Protein AF-A0A6V7ISW5-F1 (afdb_monomer_lite)

Structure (mmCIF, N/CA/C/O backbone):
data_AF-A0A6V7ISW5-F1
#
_entry.id   AF-A0A6V7ISW5-F1
#
loop_
_atom_site.group_PDB
_atom_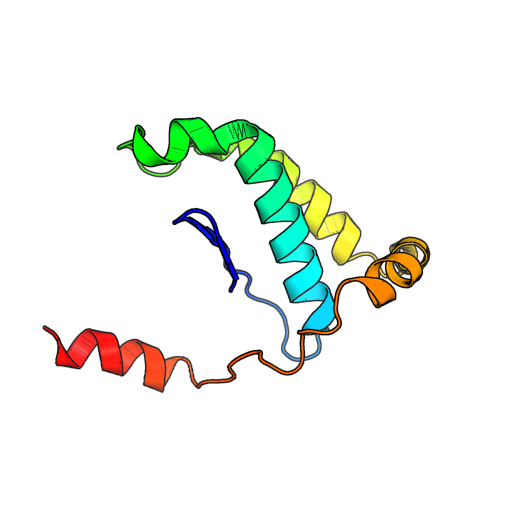site.id
_atom_site.type_symbol
_atom_site.label_atom_id
_atom_site.label_alt_id
_atom_site.label_comp_id
_atom_site.label_asym_id
_atom_site.label_entity_id
_atom_site.label_seq_id
_atom_site.pdbx_PDB_ins_code
_atom_site.Cartn_x
_atom_site.Cartn_y
_atom_site.Cartn_z
_atom_site.occupancy
_atom_site.B_iso_or_equiv
_atom_site.auth_seq_id
_atom_site.auth_comp_id
_atom_site.auth_asym_id
_atom_site.auth_atom_id
_atom_site.pdbx_PDB_model_num
ATOM 1 N N . TYR A 1 1 ? -5.696 -6.841 2.145 1.00 88.44 1 TYR A N 1
ATOM 2 C CA . TYR A 1 1 ? -4.739 -6.725 1.033 1.00 88.44 1 TYR A CA 1
ATOM 3 C C . TYR A 1 1 ? -5.399 -5.932 -0.083 1.00 88.44 1 TYR A C 1
ATOM 5 O O . TYR A 1 1 ? -6.621 -5.793 -0.068 1.00 88.44 1 TYR A O 1
ATOM 13 N N . LEU A 1 2 ? -4.601 -5.416 -1.009 1.00 89.12 2 LEU A N 1
ATOM 14 C CA . LEU A 1 2 ? -5.010 -4.700 -2.216 1.00 89.12 2 LEU A CA 1
ATOM 15 C C . LEU A 1 2 ? -4.261 -5.334 -3.394 1.00 89.12 2 LEU A C 1
ATOM 17 O O . LEU A 1 2 ? -3.090 -5.666 -3.240 1.00 89.12 2 LEU A O 1
ATOM 21 N N . ILE A 1 3 ? -4.923 -5.548 -4.529 1.00 91.06 3 ILE A N 1
ATOM 22 C CA . ILE A 1 3 ? -4.268 -6.001 -5.764 1.00 91.06 3 ILE A CA 1
ATOM 23 C C . ILE A 1 3 ? -4.472 -4.912 -6.805 1.00 91.06 3 ILE A C 1
ATOM 25 O O . ILE A 1 3 ? -5.613 -4.567 -7.101 1.00 91.06 3 ILE A O 1
ATOM 29 N N . GLU A 1 4 ? -3.378 -4.393 -7.349 1.00 91.88 4 GLU A N 1
ATOM 30 C CA . GLU A 1 4 ? -3.397 -3.349 -8.371 1.00 91.88 4 GLU A CA 1
ATOM 31 C C . GLU A 1 4 ? -2.186 -3.515 -9.293 1.00 91.88 4 GLU A C 1
ATOM 33 O O . GLU A 1 4 ? -1.093 -3.828 -8.826 1.00 91.88 4 GLU A O 1
ATOM 38 N N . HIS A 1 5 ? -2.382 -3.354 -10.606 1.00 92.38 5 HIS A N 1
ATOM 39 C CA . HIS A 1 5 ? -1.329 -3.536 -11.618 1.00 92.38 5 HIS A CA 1
ATOM 40 C C . HIS A 1 5 ? -0.531 -4.850 -11.468 1.00 92.38 5 HIS A C 1
ATOM 42 O O . HIS A 1 5 ? 0.694 -4.845 -11.564 1.00 92.38 5 HIS A O 1
ATOM 48 N N . ASP A 1 6 ? -1.229 -5.962 -11.202 1.00 90.88 6 ASP A N 1
ATOM 49 C CA . ASP A 1 6 ? -0.655 -7.300 -10.969 1.00 90.88 6 ASP A CA 1
ATOM 50 C C . ASP A 1 6 ? 0.298 -7.405 -9.759 1.00 90.88 6 ASP A C 1
ATOM 52 O O . ASP A 1 6 ? 1.035 -8.379 -9.610 1.00 90.88 6 ASP A O 1
ATOM 56 N N . VAL A 1 7 ? 0.247 -6.435 -8.839 1.00 94.94 7 VAL A N 1
ATOM 57 C CA . VAL A 1 7 ? 0.997 -6.436 -7.576 1.00 94.94 7 VAL A CA 1
ATOM 58 C C . VAL A 1 7 ? 0.035 -6.586 -6.401 1.00 94.94 7 VAL A C 1
ATOM 60 O O . VAL A 1 7 ? -0.972 -5.887 -6.307 1.00 94.94 7 VAL A O 1
ATOM 63 N N . CYS A 1 8 ? 0.350 -7.503 -5.481 1.00 94.81 8 CYS A N 1
ATOM 64 C CA . CYS A 1 8 ? -0.392 -7.685 -4.235 1.00 94.81 8 CYS A CA 1
ATOM 65 C C . CYS A 1 8 ? 0.287 -6.934 -3.084 1.00 94.81 8 CYS A C 1
ATOM 67 O O . CYS A 1 8 ? 1.433 -7.214 -2.730 1.00 94.81 8 CYS A O 1
ATOM 69 N N . TYR A 1 9 ? -0.455 -6.026 -2.461 1.00 95.19 9 TYR A N 1
ATOM 70 C CA . TYR A 1 9 ? -0.057 -5.256 -1.290 1.00 95.19 9 TYR A CA 1
ATOM 71 C C . TYR A 1 9 ? -0.755 -5.817 -0.048 1.00 95.19 9 TYR A C 1
ATOM 73 O O . TYR A 1 9 ? -1.988 -5.820 0.059 1.00 95.19 9 TYR A O 1
ATOM 81 N N . LEU A 1 10 ? 0.028 -6.302 0.915 1.00 94.44 10 LEU A N 1
ATOM 82 C CA . LEU A 1 10 ? -0.466 -6.955 2.126 1.00 94.44 10 LEU A CA 1
ATOM 83 C C . LEU A 1 10 ? -0.008 -6.198 3.376 1.00 94.44 10 LEU A C 1
ATOM 85 O O . LEU A 1 10 ? 1.136 -5.769 3.474 1.00 94.44 10 LEU A O 1
ATOM 89 N N . ILE A 1 11 ? -0.907 -6.08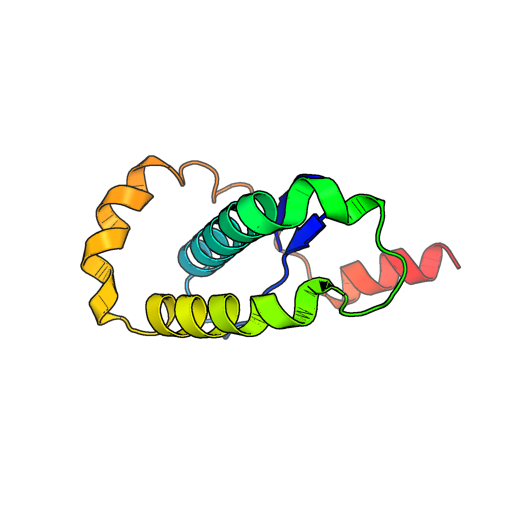1 4.353 1.00 92.88 11 ILE A N 1
ATOM 90 C CA . ILE A 1 11 ? -0.614 -5.575 5.695 1.00 92.88 11 ILE A CA 1
ATOM 91 C C . ILE A 1 11 ? -1.247 -6.498 6.733 1.00 92.88 11 ILE A C 1
ATOM 93 O O . ILE A 1 11 ? -2.355 -7.002 6.530 1.00 92.88 11 ILE A O 1
ATOM 97 N N . LEU A 1 12 ? -0.540 -6.682 7.846 1.00 91.88 12 LEU A N 1
ATOM 98 C CA . LEU A 1 12 ? -1.040 -7.301 9.064 1.00 91.88 12 LEU A CA 1
ATOM 99 C C . LEU A 1 12 ? -1.014 -6.257 10.183 1.00 91.88 12 LEU A C 1
ATOM 101 O O . LEU A 1 12 ? -0.010 -5.581 10.389 1.00 91.88 12 LEU A O 1
ATOM 105 N N . CYS A 1 13 ? -2.127 -6.117 10.890 1.00 89.44 13 CYS A N 1
ATOM 106 C CA . CYS A 1 13 ? -2.308 -5.132 11.947 1.00 89.44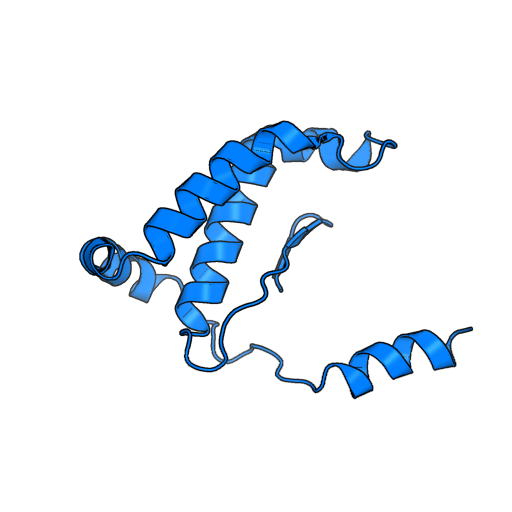 13 CYS A CA 1
ATOM 107 C C . CYS A 1 13 ? -3.136 -5.726 13.088 1.00 89.44 13 CYS A C 1
ATOM 109 O O . CYS A 1 13 ? -3.792 -6.758 12.925 1.00 89.44 13 CYS A O 1
ATOM 111 N N . GLU A 1 14 ? -3.158 -5.047 14.234 1.00 89.31 14 GLU A N 1
ATOM 112 C CA . GLU A 1 14 ? -4.073 -5.403 15.317 1.00 89.31 14 GLU A CA 1
ATOM 113 C C . GLU A 1 14 ? -5.537 -5.335 14.862 1.00 89.31 14 GLU A C 1
ATOM 115 O O . GLU A 1 14 ? -5.926 -4.517 14.024 1.00 89.31 14 GLU A O 1
ATOM 120 N N . ARG A 1 15 ? -6.384 -6.176 15.464 1.00 84.94 15 ARG A N 1
ATOM 121 C CA . ARG A 1 15 ? -7.818 -6.264 15.142 1.00 84.94 15 ARG A CA 1
ATOM 122 C C . ARG A 1 15 ? -8.576 -4.951 15.372 1.00 84.94 15 ARG A C 1
ATOM 124 O O . ARG A 1 15 ? -9.593 -4.713 14.726 1.00 84.94 15 ARG A O 1
ATOM 131 N N . ASN A 1 16 ? -8.113 -4.137 16.318 1.00 85.81 16 ASN A N 1
ATOM 132 C CA . ASN A 1 16 ? -8.696 -2.838 16.664 1.00 85.81 16 ASN A CA 1
ATOM 133 C C . ASN A 1 16 ? -8.280 -1.721 15.685 1.00 85.81 16 ASN A C 1
ATOM 135 O O . ASN A 1 16 ? -8.857 -0.631 15.732 1.00 85.81 16 ASN A O 1
ATOM 139 N N . TRP A 1 17 ? -7.301 -1.966 14.806 1.00 85.56 17 TRP A N 1
ATOM 140 C CA . TRP A 1 17 ? -6.835 -0.959 13.871 1.00 85.56 17 TRP A CA 1
ATOM 141 C C . TRP A 1 17 ? -7.885 -0.738 12.787 1.00 85.56 17 TRP A C 1
ATOM 143 O O . TRP A 1 17 ? -8.523 -1.669 12.287 1.00 85.56 17 TRP A O 1
ATOM 153 N N . SER A 1 18 ? -8.117 0.527 12.443 1.00 86.81 18 SER A N 1
ATOM 154 C CA . SER A 1 18 ? -9.189 0.877 11.517 1.00 86.81 18 SER A CA 1
ATOM 155 C C . SER A 1 18 ? -8.910 0.274 10.144 1.00 86.81 18 SER A C 1
ATOM 157 O O . SER A 1 18 ? -7.943 0.654 9.489 1.00 86.81 18 SER A O 1
ATOM 159 N N . LYS A 1 19 ? -9.809 -0.597 9.665 1.00 83.88 19 LYS A N 1
ATOM 160 C CA . LYS A 1 19 ? -9.751 -1.149 8.299 1.00 83.88 19 LYS A CA 1
ATOM 161 C C . LYS A 1 19 ? -9.594 -0.052 7.248 1.00 83.88 19 LYS A C 1
ATOM 163 O O . LYS A 1 19 ? -8.860 -0.221 6.287 1.00 83.88 19 LYS A O 1
ATOM 168 N N . ARG A 1 20 ? -10.244 1.094 7.460 1.00 83.81 20 ARG A N 1
ATOM 169 C CA . ARG A 1 20 ? -10.138 2.246 6.565 1.00 83.81 20 ARG A CA 1
ATOM 170 C C . ARG A 1 20 ? -8.718 2.809 6.509 1.00 83.81 20 ARG A C 1
ATOM 172 O O . ARG A 1 20 ? -8.253 3.151 5.433 1.00 83.81 20 ARG A O 1
ATOM 179 N N . LEU A 1 21 ? -8.034 2.891 7.652 1.00 86.69 21 LEU A N 1
ATOM 180 C CA . LEU A 1 21 ? -6.632 3.320 7.695 1.00 86.69 21 LEU A CA 1
ATOM 181 C C . LEU A 1 21 ? -5.705 2.278 7.081 1.00 86.69 21 LEU A C 1
ATOM 183 O O . LEU A 1 21 ? -4.760 2.657 6.404 1.00 86.69 21 LEU A O 1
ATOM 187 N N . ALA A 1 22 ? -6.011 0.992 7.257 1.00 89.56 22 ALA A N 1
ATOM 188 C CA . ALA A 1 22 ? -5.271 -0.078 6.603 1.00 89.56 22 ALA A CA 1
ATOM 189 C C . ALA A 1 22 ? -5.341 0.023 5.077 1.00 89.56 22 ALA A C 1
ATOM 191 O O . ALA A 1 22 ? -4.314 -0.084 4.420 1.00 89.56 22 ALA A O 1
ATOM 192 N N . TYR A 1 23 ? -6.528 0.266 4.516 1.00 88.44 23 TYR A N 1
ATOM 193 C CA . TYR A 1 23 ? -6.684 0.437 3.071 1.00 88.44 23 TYR A CA 1
ATOM 194 C C . TYR A 1 23 ? -6.046 1.726 2.557 1.00 88.44 23 TYR A C 1
ATOM 196 O O . TYR A 1 23 ? -5.308 1.656 1.585 1.00 88.44 23 TYR A O 1
ATOM 204 N N . ALA A 1 24 ? -6.222 2.854 3.250 1.00 88.31 24 ALA A N 1
ATOM 205 C CA . ALA A 1 24 ? -5.551 4.102 2.879 1.00 88.31 24 ALA A CA 1
ATOM 206 C C . ALA A 1 24 ? -4.017 3.956 2.881 1.00 88.31 24 ALA A C 1
ATOM 208 O O . ALA A 1 24 ? -3.343 4.441 1.980 1.00 88.31 24 ALA A O 1
ATOM 209 N N . TYR A 1 25 ? -3.465 3.234 3.862 1.00 92.06 25 TYR A N 1
ATOM 210 C CA . TYR A 1 25 ? -2.045 2.888 3.879 1.00 92.06 25 TYR A CA 1
ATOM 211 C C . TYR A 1 25 ? -1.650 2.037 2.665 1.00 92.06 25 TYR A C 1
ATOM 213 O O . TYR A 1 25 ? -0.643 2.320 2.027 1.00 92.06 25 TYR A O 1
ATOM 221 N N . LEU A 1 26 ? -2.429 1.004 2.323 1.00 93.69 26 LEU A N 1
ATOM 222 C CA . LEU A 1 26 ? -2.144 0.163 1.156 1.00 93.69 26 LEU A CA 1
ATOM 223 C C . LEU A 1 26 ? -2.214 0.942 -0.167 1.00 93.69 26 LEU A C 1
ATOM 225 O O . LEU A 1 26 ? -1.383 0.689 -1.031 1.00 93.69 26 LEU A O 1
ATOM 229 N N . GLU A 1 27 ? -3.158 1.874 -0.318 1.00 92.19 27 GLU A N 1
ATOM 230 C CA . GLU A 1 27 ? -3.283 2.743 -1.499 1.00 92.19 27 GLU A CA 1
ATOM 231 C C . GLU A 1 27 ? -2.070 3.672 -1.653 1.00 92.19 27 GLU A C 1
ATOM 233 O O . GLU A 1 27 ? -1.500 3.758 -2.737 1.00 92.19 27 GLU A O 1
ATOM 238 N N . ASP A 1 28 ? -1.622 4.303 -0.564 1.00 93.94 28 ASP A N 1
ATOM 239 C CA . ASP A 1 28 ? -0.427 5.163 -0.554 1.00 93.94 28 ASP A CA 1
ATOM 240 C C . ASP A 1 28 ? 0.832 4.374 -0.955 1.00 93.94 28 ASP A C 1
ATOM 242 O O . ASP A 1 28 ? 1.602 4.769 -1.834 1.00 93.94 28 ASP A O 1
ATOM 246 N N . ILE A 1 29 ? 0.987 3.176 -0.380 1.00 96.50 29 ILE A N 1
ATOM 247 C CA . ILE A 1 29 ? 2.055 2.241 -0.743 1.00 96.50 29 ILE A CA 1
ATOM 248 C C . ILE A 1 29 ? 1.967 1.833 -2.221 1.00 96.50 29 ILE A C 1
ATOM 250 O O . ILE A 1 29 ? 2.995 1.799 -2.900 1.00 96.50 29 ILE A O 1
ATOM 254 N N . ALA A 1 30 ? 0.772 1.516 -2.726 1.00 96.12 30 ALA A N 1
ATOM 255 C CA . ALA A 1 30 ? 0.576 1.094 -4.108 1.00 96.12 30 ALA A CA 1
ATOM 256 C C . ALA A 1 30 ? 0.918 2.207 -5.099 1.00 96.12 30 ALA A C 1
ATOM 258 O O . ALA A 1 30 ? 1.673 1.972 -6.049 1.00 96.12 30 ALA A O 1
ATOM 259 N N . GLN A 1 31 ? 0.444 3.423 -4.829 1.00 95.75 31 GLN A N 1
ATOM 260 C CA . GLN A 1 31 ? 0.688 4.595 -5.657 1.00 95.75 31 GLN A CA 1
ATOM 261 C C . GLN A 1 31 ? 2.183 4.918 -5.750 1.00 95.75 31 GLN A C 1
ATOM 263 O O . GLN A 1 31 ? 2.712 5.065 -6.856 1.00 95.75 31 GLN A O 1
ATOM 268 N N . GLU A 1 32 ? 2.887 4.989 -4.617 1.00 97.19 32 GLU A N 1
ATOM 269 C CA . GLU A 1 32 ? 4.320 5.291 -4.616 1.00 97.19 32 GLU A CA 1
ATOM 270 C C . GLU A 1 32 ? 5.134 4.163 -5.266 1.00 97.19 32 GLU A C 1
ATOM 272 O O . GLU A 1 32 ? 6.020 4.419 -6.088 1.00 97.19 32 GLU A O 1
ATOM 277 N N . PHE A 1 33 ? 4.819 2.902 -4.952 1.00 97.75 33 PHE A N 1
ATOM 278 C CA . PHE A 1 33 ? 5.515 1.761 -5.543 1.00 97.75 33 PHE A CA 1
ATOM 279 C C . PHE A 1 33 ? 5.348 1.733 -7.064 1.00 97.75 33 PHE A C 1
ATOM 281 O O . PHE A 1 33 ? 6.321 1.526 -7.793 1.00 97.75 33 PHE A O 1
ATOM 288 N N . HIS A 1 34 ? 4.132 1.970 -7.563 1.00 97.00 34 HIS A N 1
ATOM 289 C CA . HIS A 1 34 ? 3.871 2.022 -8.996 1.00 97.00 34 HIS A CA 1
ATOM 290 C C . HIS A 1 34 ? 4.608 3.193 -9.661 1.00 97.00 34 HIS A C 1
ATOM 292 O O . HIS A 1 34 ? 5.215 3.007 -10.719 1.00 97.00 34 HIS A O 1
ATOM 298 N N . ALA A 1 35 ? 4.627 4.369 -9.024 1.00 96.94 35 ALA A N 1
ATOM 299 C CA . ALA A 1 35 ? 5.339 5.540 -9.529 1.00 96.94 35 ALA A CA 1
ATOM 300 C C . ALA A 1 35 ? 6.850 5.289 -9.686 1.00 96.94 35 ALA A C 1
ATOM 302 O O . ALA A 1 35 ? 7.438 5.692 -10.692 1.00 96.94 35 ALA A O 1
ATOM 303 N N . GLN A 1 36 ? 7.475 4.591 -8.732 1.00 96.81 36 GLN A N 1
ATOM 304 C CA . GLN A 1 36 ? 8.914 4.305 -8.760 1.00 96.81 36 GLN A CA 1
ATOM 305 C C . GLN A 1 36 ? 9.277 3.078 -9.614 1.00 96.81 36 GLN A C 1
ATOM 307 O O . GLN A 1 36 ? 10.258 3.102 -10.362 1.00 96.81 36 GLN A O 1
ATOM 312 N N . TYR A 1 37 ? 8.501 1.994 -9.517 1.00 96.75 37 TYR A N 1
ATOM 313 C CA . TYR A 1 37 ? 8.894 0.672 -10.019 1.00 96.75 37 TYR A CA 1
ATOM 314 C C . TYR A 1 37 ? 7.903 0.025 -10.983 1.00 96.75 37 TYR A C 1
ATOM 316 O O . TYR A 1 37 ? 8.255 -0.996 -11.572 1.00 96.75 37 TYR A O 1
ATOM 324 N N . GLY A 1 38 ? 6.717 0.597 -11.214 1.00 94.81 38 GLY A N 1
ATOM 325 C CA . GLY A 1 38 ? 5.620 -0.050 -11.951 1.00 94.81 38 GLY A CA 1
ATOM 326 C C . GLY A 1 38 ? 6.031 -0.646 -13.303 1.00 94.81 38 GLY A C 1
ATOM 327 O O . GLY A 1 38 ? 5.688 -1.780 -13.620 1.00 94.81 38 GLY A O 1
ATOM 328 N N . LYS A 1 39 ? 6.876 0.057 -14.069 1.00 94.69 39 LYS A N 1
ATOM 329 C CA . LYS A 1 39 ? 7.377 -0.416 -15.379 1.00 94.69 39 LYS A CA 1
ATOM 330 C C . LYS A 1 39 ? 8.366 -1.588 -15.296 1.00 94.69 39 LYS A C 1
ATOM 332 O O . LYS A 1 39 ? 8.600 -2.258 -16.296 1.00 94.69 39 LYS A O 1
ATOM 337 N N . ARG A 1 40 ? 8.997 -1.798 -14.139 1.00 94.88 40 ARG A N 1
ATOM 338 C CA . ARG A 1 40 ? 10.042 -2.809 -13.904 1.00 94.88 40 ARG A CA 1
ATOM 339 C C . ARG A 1 40 ? 9.510 -4.070 -13.229 1.00 94.88 40 ARG A C 1
ATOM 341 O O . ARG A 1 40 ? 10.213 -5.070 -13.227 1.00 94.88 40 ARG A O 1
ATOM 348 N N . VAL A 1 41 ? 8.298 -4.042 -12.673 1.00 94.31 41 VAL A N 1
ATOM 349 C CA . VAL A 1 41 ? 7.710 -5.178 -11.940 1.00 94.31 41 VAL A CA 1
ATOM 350 C C . VAL A 1 41 ? 7.751 -6.466 -12.766 1.00 94.31 41 VAL A C 1
ATOM 352 O O . VAL A 1 41 ? 8.230 -7.485 -12.284 1.00 94.31 41 VAL A O 1
ATOM 355 N N . ASN A 1 42 ? 7.351 -6.404 -14.038 1.00 93.12 42 ASN A N 1
ATOM 356 C CA . ASN A 1 42 ? 7.252 -7.589 -14.897 1.00 93.12 42 ASN A CA 1
ATOM 357 C C . ASN A 1 42 ? 8.594 -8.076 -15.471 1.00 93.12 42 ASN A C 1
ATOM 359 O O . ASN A 1 42 ? 8.633 -9.116 -16.122 1.00 93.12 42 ASN A O 1
ATOM 363 N N . SER A 1 43 ? 9.691 -7.335 -15.278 1.00 94.12 43 SER A N 1
ATOM 364 C CA . SER A 1 43 ? 11.009 -7.699 -15.820 1.00 94.12 43 SER A CA 1
ATOM 365 C C . SER A 1 43 ? 11.972 -8.263 -14.779 1.00 94.12 43 SER A C 1
ATOM 367 O O . SER A 1 43 ? 13.031 -8.780 -15.140 1.00 94.12 43 SER A O 1
ATOM 369 N N . VAL A 1 44 ? 11.636 -8.173 -13.492 1.00 94.56 44 VAL A N 1
ATOM 370 C CA . VAL A 1 44 ? 12.501 -8.657 -12.416 1.00 94.56 44 VAL A CA 1
ATOM 371 C C . VAL A 1 44 ? 12.228 -10.126 -12.110 1.00 94.56 44 VAL A C 1
ATOM 373 O O . VAL A 1 44 ? 11.091 -10.578 -12.075 1.00 94.56 44 VAL A O 1
ATOM 376 N N . THR A 1 45 ? 13.295 -10.882 -11.863 1.00 94.00 45 THR A N 1
ATOM 377 C CA . THR A 1 45 ? 13.224 -12.326 -11.575 1.00 94.00 45 THR A CA 1
ATOM 378 C C . THR A 1 45 ? 13.788 -12.689 -10.207 1.00 94.00 45 THR A C 1
ATOM 380 O O . THR A 1 45 ? 13.599 -13.806 -9.731 1.00 94.00 45 THR A O 1
ATOM 383 N N . ARG A 1 46 ? 14.494 -11.756 -9.556 1.00 95.88 46 ARG A N 1
ATOM 384 C CA . ARG A 1 46 ? 15.110 -11.988 -8.249 1.00 95.88 46 ARG A CA 1
ATOM 385 C C . ARG A 1 46 ? 14.150 -11.601 -7.119 1.00 95.88 46 ARG A C 1
ATOM 387 O O . ARG A 1 46 ? 13.555 -10.518 -7.178 1.00 95.88 46 ARG A O 1
ATOM 394 N N . PRO A 1 47 ? 14.047 -12.420 -6.058 1.00 96.38 47 PRO A N 1
ATOM 395 C CA . PRO A 1 47 ? 13.360 -12.024 -4.835 1.00 96.38 47 PRO A CA 1
ATOM 396 C C . PRO A 1 47 ? 13.924 -10.709 -4.284 1.00 96.38 47 PRO A C 1
ATOM 398 O O . PRO A 1 47 ? 15.126 -10.463 -4.377 1.00 96.38 47 PRO A O 1
ATOM 401 N N . TYR A 1 48 ? 13.055 -9.873 -3.713 1.00 95.94 48 TYR A N 1
ATOM 402 C CA . TYR A 1 48 ? 13.427 -8.612 -3.055 1.00 95.94 48 TYR A CA 1
ATOM 403 C C . TYR A 1 48 ? 14.193 -7.612 -3.941 1.00 95.94 48 TYR A C 1
ATOM 405 O O . TYR A 1 48 ? 14.950 -6.788 -3.435 1.00 95.94 48 TYR A O 1
ATOM 413 N N . THR A 1 49 ? 13.968 -7.624 -5.262 1.00 97.38 49 THR A N 1
ATOM 414 C CA . THR A 1 49 ? 14.629 -6.676 -6.186 1.00 97.38 49 THR A CA 1
ATOM 415 C C . THR A 1 49 ? 14.372 -5.200 -5.828 1.00 97.38 49 THR A C 1
ATOM 417 O O . THR A 1 49 ? 15.192 -4.343 -6.144 1.00 97.38 49 THR A O 1
ATOM 420 N N . PHE A 1 50 ? 13.269 -4.895 -5.139 1.00 97.00 50 PHE A N 1
ATOM 421 C CA . PHE A 1 50 ? 12.877 -3.540 -4.733 1.00 97.00 50 PHE A CA 1
ATOM 422 C C . PHE A 1 50 ? 13.066 -3.281 -3.228 1.00 97.00 50 PHE A C 1
ATOM 424 O O . PHE A 1 50 ? 12.312 -2.514 -2.640 1.00 97.00 50 PHE A O 1
ATOM 431 N N . ILE A 1 51 ? 14.043 -3.932 -2.583 1.00 97.12 51 ILE A N 1
ATOM 432 C CA . ILE A 1 51 ? 14.276 -3.815 -1.129 1.00 97.12 51 ILE A CA 1
ATOM 433 C C . ILE A 1 51 ? 14.497 -2.369 -0.654 1.00 97.12 51 ILE A C 1
ATOM 435 O O . ILE A 1 51 ? 14.140 -2.029 0.466 1.00 97.12 51 ILE A O 1
ATOM 439 N N . GLU A 1 52 ? 15.013 -1.491 -1.516 1.00 97.12 52 GLU A N 1
ATOM 440 C CA . GLU A 1 52 ? 15.220 -0.068 -1.207 1.00 97.12 52 GLU A CA 1
ATOM 441 C C . GLU A 1 52 ? 13.911 0.672 -0.879 1.00 97.12 52 GLU A C 1
ATOM 443 O O . GLU A 1 52 ? 13.916 1.654 -0.130 1.00 97.12 52 GLU A O 1
ATOM 448 N N . PHE A 1 53 ? 12.774 0.161 -1.366 1.00 98.00 53 PHE A N 1
ATOM 449 C CA . PHE A 1 53 ? 11.448 0.698 -1.069 1.00 98.00 53 PHE A CA 1
ATOM 450 C C . PHE A 1 53 ? 11.050 0.559 0.411 1.00 98.00 53 PHE A C 1
ATOM 452 O O . PHE A 1 53 ? 10.158 1.271 0.876 1.00 98.00 53 PHE A O 1
ATOM 459 N N . ASP A 1 54 ? 11.744 -0.282 1.187 1.00 97.50 54 ASP A N 1
ATOM 460 C CA . ASP A 1 54 ? 11.532 -0.427 2.632 1.00 97.50 54 ASP A CA 1
ATOM 461 C C . ASP A 1 54 ? 11.633 0.916 3.381 1.00 97.50 54 ASP A C 1
ATOM 463 O O . ASP A 1 54 ? 10.865 1.190 4.302 1.00 97.50 54 ASP A O 1
ATOM 467 N N . THR A 1 55 ? 12.489 1.829 2.908 1.00 97.31 55 THR A N 1
ATOM 468 C CA . THR A 1 55 ? 12.606 3.185 3.473 1.00 97.31 55 THR A CA 1
ATOM 469 C C . THR A 1 55 ? 11.278 3.948 3.416 1.00 97.31 55 THR A C 1
ATOM 471 O O . THR A 1 55 ? 10.906 4.647 4.364 1.00 97.31 55 THR A O 1
ATOM 474 N N . TYR A 1 56 ? 10.544 3.815 2.309 1.00 97.06 56 TYR A N 1
ATOM 475 C CA . TYR A 1 56 ? 9.238 4.447 2.159 1.00 97.06 56 TYR A CA 1
ATOM 476 C C . TYR A 1 56 ? 8.183 3.744 3.016 1.00 97.06 56 TYR A C 1
ATOM 478 O O . TYR A 1 56 ? 7.425 4.422 3.709 1.00 97.06 56 TYR A O 1
ATOM 486 N N . ILE A 1 57 ? 8.191 2.405 3.042 1.00 96.69 57 ILE A N 1
ATOM 487 C CA . ILE A 1 57 ? 7.303 1.594 3.890 1.00 96.69 57 ILE A CA 1
ATOM 488 C C . ILE A 1 57 ? 7.403 2.038 5.353 1.00 96.69 57 ILE A C 1
ATOM 490 O O . ILE A 1 57 ? 6.386 2.362 5.966 1.00 96.69 57 ILE A O 1
ATOM 494 N N . GLN A 1 58 ? 8.614 2.143 5.904 1.00 95.62 58 GLN A N 1
ATOM 495 C CA . GLN A 1 58 ? 8.822 2.565 7.293 1.00 95.62 58 GLN A CA 1
ATOM 496 C C . GLN A 1 58 ? 8.331 3.999 7.553 1.00 95.62 58 GLN A C 1
ATOM 498 O O . GLN A 1 58 ? 7.712 4.283 8.586 1.00 95.62 58 GLN A O 1
ATOM 503 N N . LYS A 1 59 ? 8.580 4.919 6.610 1.00 94.00 59 LYS A N 1
ATOM 504 C CA . LYS A 1 59 ? 8.115 6.311 6.700 1.00 94.00 59 LYS A CA 1
ATOM 505 C C . LYS A 1 59 ? 6.587 6.378 6.720 1.00 94.00 59 LYS A C 1
ATOM 507 O O . LYS A 1 59 ? 6.026 7.009 7.617 1.00 94.00 59 LYS A O 1
ATOM 512 N N . ALA A 1 60 ? 5.929 5.715 5.770 1.00 92.25 60 ALA A N 1
ATOM 513 C CA . ALA A 1 60 ? 4.477 5.646 5.691 1.00 92.25 60 ALA A CA 1
ATOM 514 C C . ALA A 1 60 ? 3.905 4.990 6.957 1.00 92.25 60 ALA A C 1
ATOM 516 O O . ALA A 1 60 ? 3.048 5.569 7.622 1.00 92.25 60 ALA A O 1
ATOM 517 N N . GLN A 1 61 ? 4.452 3.851 7.390 1.00 91.75 61 GLN A N 1
ATOM 518 C CA . GLN A 1 61 ? 4.000 3.153 8.594 1.00 91.75 61 GLN A CA 1
ATOM 519 C C . GLN A 1 61 ? 3.992 4.077 9.821 1.00 91.75 61 GLN A C 1
ATOM 521 O O . GLN A 1 61 ? 3.014 4.099 10.574 1.00 91.75 61 GLN A O 1
ATOM 526 N N . LYS A 1 62 ? 5.040 4.891 10.005 1.00 90.50 62 LYS A N 1
ATOM 527 C CA . LYS A 1 62 ? 5.112 5.873 11.097 1.00 90.50 62 LYS A CA 1
ATOM 528 C C . LYS A 1 62 ? 4.022 6.942 10.984 1.00 90.50 62 LYS A C 1
ATOM 530 O O . LYS A 1 62 ? 3.381 7.259 11.985 1.00 90.50 62 LYS A O 1
ATOM 535 N N . SER A 1 63 ? 3.776 7.463 9.784 1.00 87.81 63 SER A N 1
ATOM 536 C CA . SER A 1 63 ? 2.727 8.457 9.528 1.00 87.81 63 SER A CA 1
ATOM 537 C C . SER A 1 63 ? 1.316 7.933 9.818 1.00 87.81 63 SER A C 1
ATOM 539 O O . SER A 1 63 ? 0.518 8.667 10.403 1.00 87.81 63 SER A O 1
ATOM 541 N N . TYR A 1 64 ? 1.019 6.677 9.469 1.00 86.38 64 TYR A N 1
ATOM 542 C CA . TYR A 1 64 ? -0.294 6.053 9.702 1.00 86.38 64 TYR A CA 1
ATOM 543 C C . TYR A 1 64 ? -0.472 5.500 11.124 1.00 86.38 64 TYR A C 1
ATOM 545 O O . TYR A 1 64 ? -1.606 5.328 11.577 1.00 86.38 64 TYR A O 1
ATOM 553 N N . SER A 1 65 ? 0.626 5.255 11.844 1.00 83.81 65 SER A N 1
ATOM 554 C CA . SER A 1 65 ? 0.596 4.841 13.255 1.00 83.81 65 SER A CA 1
ATOM 555 C C . SER A 1 65 ? 0.464 6.029 14.213 1.00 83.81 65 SER A C 1
ATOM 557 O O . SER A 1 65 ? -0.138 5.895 15.279 1.00 83.81 65 SER A O 1
ATOM 559 N N . ASP A 1 66 ? 0.990 7.206 13.852 1.00 77.94 66 ASP A N 1
ATOM 560 C CA . ASP A 1 66 ? 0.855 8.408 14.677 1.00 77.94 66 ASP A CA 1
ATOM 561 C C . ASP A 1 66 ? -0.552 9.020 14.534 1.00 77.94 66 ASP A C 1
ATOM 563 O O . ASP A 1 66 ? -0.912 9.647 13.535 1.00 77.94 66 ASP A O 1
ATOM 567 N N . GLY A 1 67 ? -1.370 8.872 15.580 1.00 61.53 67 GLY A N 1
ATOM 568 C CA . GLY A 1 67 ? -2.724 9.424 15.649 1.00 61.53 67 GLY A CA 1
ATOM 569 C C . GLY A 1 67 ? -2.798 10.955 15.545 1.00 61.53 67 GLY A C 1
ATOM 570 O O . GLY A 1 67 ? -3.894 11.496 15.398 1.00 61.53 67 GLY A O 1
ATOM 571 N N . ARG A 1 68 ? -1.673 11.682 15.591 1.00 58.91 68 ARG A N 1
ATOM 572 C CA . ARG A 1 68 ? -1.627 13.144 15.395 1.00 58.91 68 ARG A CA 1
ATOM 573 C C . ARG A 1 68 ? -1.660 13.558 13.920 1.00 58.91 68 ARG A C 1
ATOM 575 O O . ARG A 1 68 ? -2.070 14.681 13.622 1.00 58.91 68 ARG A O 1
ATOM 582 N N . SER A 1 69 ? -1.354 12.642 12.997 1.00 55.72 69 SER A N 1
ATOM 583 C CA . SER A 1 69 ? -1.466 12.823 11.537 1.00 55.72 69 SER A CA 1
ATOM 584 C C . SER A 1 69 ? -2.920 12.931 11.047 1.00 55.72 69 SER A C 1
ATOM 586 O O . SER A 1 69 ? -3.173 13.220 9.876 1.00 55.72 69 SER A O 1
ATOM 588 N N . ARG A 1 70 ? -3.898 12.743 11.951 1.00 55.50 70 ARG A N 1
ATOM 589 C CA . ARG A 1 70 ? -5.349 12.720 11.689 1.00 55.50 70 ARG A CA 1
ATOM 590 C C . ARG A 1 70 ? -5.907 13.922 10.921 1.00 55.50 70 ARG A C 1
ATOM 592 O O . ARG A 1 70 ? -6.986 13.802 10.350 1.00 55.50 70 ARG A O 1
ATOM 599 N N . ARG A 1 71 ? -5.198 15.056 10.858 1.00 53.50 71 ARG A N 1
ATOM 600 C CA . ARG A 1 71 ? -5.640 16.235 10.091 1.00 53.50 71 ARG A CA 1
ATOM 601 C C . ARG A 1 71 ? -5.698 16.002 8.573 1.00 53.50 71 ARG A C 1
ATOM 603 O O . ARG A 1 71 ? -6.585 16.567 7.946 1.00 53.50 71 ARG A O 1
ATOM 610 N N . ASN A 1 72 ? -4.871 15.118 8.003 1.00 52.81 72 ASN A N 1
ATOM 611 C CA . ASN A 1 72 ? -4.937 14.784 6.566 1.00 52.81 72 ASN A CA 1
ATOM 612 C C . ASN A 1 72 ? -6.062 13.793 6.205 1.00 52.81 72 ASN A C 1
ATOM 614 O O . ASN A 1 72 ? -6.425 13.659 5.040 1.00 52.81 72 ASN A O 1
ATOM 618 N N . ILE A 1 73 ? -6.663 13.124 7.192 1.00 55.06 73 ILE A N 1
ATOM 619 C CA . ILE A 1 73 ? -7.650 12.053 6.970 1.00 55.06 73 ILE A CA 1
ATOM 620 C C . ILE A 1 73 ? -9.024 12.606 6.564 1.00 55.06 73 ILE A C 1
ATOM 622 O O . ILE A 1 73 ? -9.805 11.912 5.917 1.00 55.06 73 ILE A O 1
ATOM 626 N N . ASN A 1 74 ? -9.321 13.869 6.886 1.00 52.03 74 ASN A N 1
ATOM 627 C CA . ASN A 1 74 ? -10.589 14.483 6.490 1.00 52.03 74 ASN A CA 1
ATOM 628 C C . ASN A 1 74 ? -10.705 14.705 4.975 1.00 52.03 74 ASN A C 1
ATOM 630 O O . ASN A 1 74 ? -11.818 14.664 4.463 1.00 52.03 74 ASN A O 1
ATOM 634 N N . ALA A 1 75 ? -9.585 14.868 4.261 1.00 52.88 75 ALA A N 1
ATOM 635 C CA . ALA A 1 75 ? -9.563 14.918 2.798 1.00 52.88 75 ALA A CA 1
ATOM 636 C C . ALA A 1 75 ? -9.723 13.518 2.165 1.00 52.88 75 ALA A C 1
ATOM 638 O O . ALA A 1 75 ? -10.397 13.378 1.148 1.00 52.88 75 ALA A O 1
ATOM 639 N N . LEU A 1 76 ? -9.193 12.472 2.815 1.00 53.75 76 LEU A N 1
ATOM 640 C CA . LEU A 1 76 ? -9.350 11.067 2.401 1.00 53.75 76 LEU A CA 1
ATOM 641 C C . LEU A 1 76 ? -10.792 10.543 2.556 1.00 53.75 76 LEU A C 1
ATOM 643 O O . LEU A 1 76 ? -11.174 9.584 1.888 1.00 53.75 76 LEU A O 1
ATOM 647 N N . ASN A 1 77 ? -11.624 11.176 3.398 1.00 48.06 77 ASN A N 1
ATOM 648 C CA . ASN A 1 77 ? -13.043 10.814 3.554 1.00 48.06 77 ASN A CA 1
ATOM 649 C C . ASN A 1 77 ? -13.823 10.850 2.226 1.00 48.06 77 ASN A C 1
ATOM 651 O O . ASN A 1 77 ? -14.811 10.132 2.096 1.00 48.06 77 ASN A O 1
ATOM 655 N N . SER A 1 78 ? -13.398 11.667 1.258 1.00 54.00 78 SER A N 1
ATOM 656 C CA . SER A 1 78 ? -14.097 11.840 -0.019 1.00 54.00 78 SER A CA 1
ATOM 657 C C . SER A 1 78 ? -13.794 10.734 -1.037 1.00 54.00 78 SER A C 1
ATOM 659 O O . SER A 1 78 ? -14.607 10.507 -1.928 1.00 54.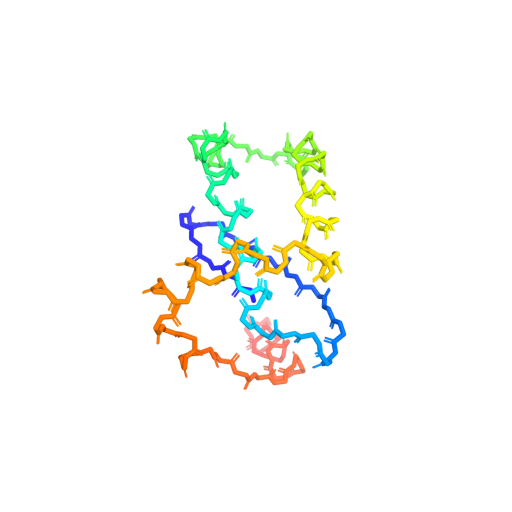00 78 SER A O 1
ATOM 661 N N . GLN A 1 79 ? -12.651 10.047 -0.918 1.00 52.34 79 GLN A N 1
ATOM 662 C CA . GLN A 1 79 ? -12.191 9.041 -1.892 1.00 52.34 79 GLN A CA 1
ATOM 663 C C . GLN A 1 79 ? -12.562 7.599 -1.497 1.00 52.34 79 GLN A C 1
ATOM 665 O O . GLN A 1 79 ? -12.676 6.735 -2.356 1.00 52.34 79 GLN A O 1
ATOM 670 N N . LEU A 1 80 ? -12.844 7.341 -0.215 1.00 57.50 80 LEU A N 1
ATOM 671 C CA . LEU A 1 80 ? -13.050 5.992 0.340 1.00 57.50 80 LEU A CA 1
ATOM 672 C C . LEU A 1 80 ? -14.530 5.560 0.434 1.00 57.50 80 LEU A C 1
ATOM 674 O O . LEU A 1 80 ? -14.936 4.928 1.413 1.00 57.50 80 LEU A O 1
ATOM 678 N N . GLN A 1 81 ? -15.358 5.883 -0.565 1.00 55.72 81 GLN A N 1
ATOM 679 C CA . GLN A 1 81 ? -16.762 5.427 -0.616 1.00 55.72 81 GLN A CA 1
ATOM 680 C C . GLN A 1 81 ? -16.884 3.887 -0.731 1.00 55.72 81 GLN A C 1
ATOM 682 O O . GLN A 1 81 ? -17.896 3.319 -0.325 1.00 55.72 81 GLN A O 1
ATOM 687 N N . ASP A 1 82 ? -15.837 3.186 -1.186 1.00 56.38 82 ASP A N 1
ATOM 688 C CA . ASP A 1 82 ? -15.891 1.753 -1.526 1.00 56.38 82 ASP A CA 1
ATOM 689 C C . ASP A 1 82 ? -15.458 0.767 -0.421 1.00 56.38 82 ASP A C 1
ATOM 691 O O . ASP A 1 82 ? -15.478 -0.451 -0.621 1.00 56.38 82 ASP A O 1
ATOM 695 N N . VAL A 1 83 ? -15.160 1.245 0.794 1.00 58.00 83 VAL A N 1
ATOM 696 C CA . VAL A 1 83 ? -14.759 0.395 1.944 1.00 58.00 83 VAL A CA 1
ATOM 697 C C . VAL A 1 83 ? -15.830 -0.659 2.300 1.00 58.00 83 VAL A C 1
ATOM 699 O O . VAL A 1 83 ? -15.520 -1.690 2.898 1.00 58.00 83 VAL A O 1
ATOM 702 N N . GLN A 1 84 ? -17.091 -0.461 1.900 1.00 51.66 84 GLN A N 1
ATOM 703 C CA . GLN A 1 84 ? -18.180 -1.418 2.138 1.00 51.66 84 GLN A CA 1
ATOM 704 C C . GLN A 1 84 ? -18.021 -2.761 1.398 1.00 51.66 84 GLN A C 1
ATOM 706 O O . GLN A 1 84 ? -18.640 -3.739 1.810 1.00 51.66 84 GLN A O 1
ATOM 711 N N . ARG A 1 85 ? -17.187 -2.853 0.349 1.00 57.97 85 ARG A N 1
ATOM 712 C CA . ARG A 1 85 ? -16.989 -4.094 -0.433 1.00 57.97 85 ARG A CA 1
ATOM 713 C C . ARG A 1 85 ? -15.817 -4.966 0.038 1.00 57.97 85 ARG A C 1
ATOM 715 O O . ARG A 1 85 ? -15.477 -5.946 -0.622 1.00 57.97 85 ARG A O 1
ATOM 722 N N . ILE A 1 86 ? -15.192 -4.642 1.171 1.00 67.81 86 ILE A N 1
ATOM 723 C CA . ILE A 1 86 ? -14.034 -5.389 1.677 1.00 67.81 86 ILE A CA 1
ATOM 724 C C . ILE A 1 86 ? -14.458 -6.784 2.146 1.00 67.81 86 ILE A C 1
ATOM 726 O O . ILE A 1 86 ? -15.203 -6.941 3.116 1.00 67.81 86 ILE A O 1
ATOM 730 N N . MET A 1 87 ? -13.913 -7.804 1.488 1.00 67.00 87 MET A N 1
ATOM 731 C CA . MET A 1 87 ? -14.090 -9.202 1.862 1.00 67.00 87 MET A CA 1
ATOM 732 C C . MET A 1 87 ? -13.458 -9.483 3.234 1.00 67.00 87 MET A C 1
ATOM 734 O O . MET A 1 87 ? -12.290 -9.180 3.473 1.00 67.00 87 MET A O 1
ATOM 738 N N . VAL A 1 88 ? -14.233 -10.084 4.139 1.00 74.94 88 VAL A N 1
ATOM 739 C CA . VAL A 1 88 ? -13.762 -10.581 5.439 1.00 74.94 88 VAL A CA 1
ATOM 740 C C . VAL A 1 88 ? -13.926 -12.095 5.420 1.00 74.94 88 VAL A C 1
ATOM 742 O O . VAL A 1 88 ? -15.048 -12.588 5.436 1.00 74.94 88 VAL A O 1
ATOM 745 N N . GLN A 1 89 ? -12.818 -12.825 5.338 1.00 71.88 89 GLN A N 1
ATOM 746 C CA . GLN A 1 89 ? -12.789 -14.291 5.348 1.00 71.88 89 GLN A CA 1
ATOM 747 C C . GLN A 1 89 ? -11.764 -14.771 6.378 1.00 71.88 89 GLN A C 1
ATOM 749 O O . GLN A 1 89 ? -10.806 -14.050 6.672 1.00 71.88 89 GLN A O 1
ATOM 754 N N . ASN A 1 90 ? -11.981 -15.958 6.952 1.00 74.50 90 ASN A N 1
ATOM 755 C CA . ASN A 1 90 ? -10.993 -16.585 7.822 1.00 74.50 90 ASN A CA 1
ATOM 756 C C . ASN A 1 90 ? -9.777 -16.996 6.974 1.00 74.50 90 ASN A C 1
ATOM 758 O O . ASN A 1 90 ? -9.928 -17.441 5.837 1.00 74.50 90 ASN A O 1
ATOM 762 N N . ILE A 1 91 ? -8.571 -16.816 7.510 1.00 76.25 91 ILE A N 1
ATOM 763 C CA . ILE A 1 91 ? -7.342 -17.202 6.817 1.00 76.25 91 ILE A CA 1
ATOM 764 C C . ILE A 1 91 ? -7.264 -18.717 6.591 1.00 76.25 91 ILE A C 1
ATOM 766 O O . ILE A 1 91 ? -6.768 -19.134 5.549 1.00 76.25 91 ILE A O 1
ATOM 770 N N . ASP A 1 92 ? -7.835 -19.524 7.489 1.0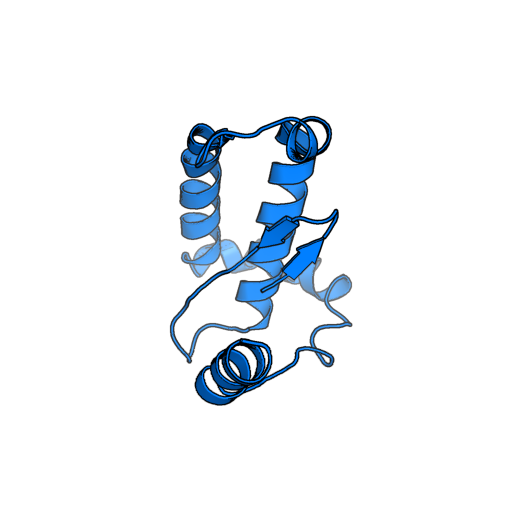0 74.00 92 ASP A N 1
ATOM 771 C CA . ASP A 1 92 ? -7.907 -20.982 7.345 1.00 74.00 92 ASP A CA 1
ATOM 772 C C . ASP A 1 92 ? -8.729 -21.377 6.108 1.00 74.00 92 ASP A C 1
ATOM 774 O O . ASP A 1 92 ? -8.304 -22.224 5.320 1.00 74.00 92 ASP A O 1
ATOM 778 N N . ASP A 1 93 ? -9.850 -20.686 5.868 1.00 71.19 93 ASP A N 1
ATOM 779 C CA . ASP A 1 93 ? -10.702 -20.902 4.690 1.00 71.19 93 ASP A CA 1
ATOM 780 C C . ASP A 1 93 ? -9.964 -20.544 3.388 1.00 71.19 93 ASP A C 1
ATOM 782 O O . ASP A 1 93 ? -10.175 -21.164 2.343 1.00 71.19 93 ASP A O 1
ATOM 786 N N . VAL A 1 94 ? -9.094 -19.527 3.431 1.00 72.06 94 VAL A N 1
ATOM 787 C CA . VAL A 1 94 ? -8.296 -19.089 2.275 1.00 72.06 94 VAL A CA 1
ATOM 788 C C . VAL A 1 94 ? -7.154 -20.067 1.994 1.00 72.06 94 VAL A C 1
ATOM 790 O O . VAL A 1 94 ? -6.923 -20.405 0.833 1.00 72.06 94 VAL A O 1
ATOM 793 N N . LEU A 1 95 ? -6.472 -20.561 3.031 1.00 72.81 95 LEU A N 1
ATOM 794 C CA . LEU A 1 95 ? -5.392 -21.543 2.901 1.00 72.81 95 LEU A CA 1
ATOM 795 C C . LEU A 1 95 ? -5.905 -22.876 2.338 1.00 72.81 95 LEU A C 1
ATOM 797 O O . LEU A 1 95 ? -5.269 -23.454 1.456 1.00 72.81 95 LEU A O 1
ATOM 801 N N . GLN A 1 96 ? -7.089 -23.323 2.772 1.00 68.56 96 GLN A N 1
ATOM 802 C CA . GLN A 1 96 ? -7.684 -24.571 2.290 1.00 68.56 96 GLN A CA 1
ATOM 803 C C . GLN A 1 96 ? -8.004 -24.547 0.791 1.00 68.56 96 GLN A C 1
ATOM 805 O O . GLN A 1 96 ? -7.810 -25.560 0.121 1.00 68.56 96 GLN A O 1
ATOM 810 N N . ARG A 1 97 ? -8.415 -23.400 0.225 1.00 65.38 97 ARG A N 1
ATOM 811 C CA . ARG A 1 97 ? -8.630 -23.262 -1.232 1.00 65.38 97 ARG A CA 1
ATOM 812 C C . ARG A 1 97 ? -7.363 -23.525 -2.047 1.00 65.38 97 ARG A C 1
ATOM 814 O O . ARG A 1 97 ? -7.468 -24.007 -3.169 1.00 65.38 97 ARG A O 1
ATOM 821 N N . GLY A 1 98 ? -6.185 -23.223 -1.498 1.00 59.06 98 GLY A N 1
ATOM 822 C CA . GLY A 1 98 ? -4.905 -23.525 -2.141 1.00 59.06 98 GLY A CA 1
ATOM 823 C C . GLY A 1 98 ? -4.546 -25.012 -2.085 1.00 59.06 98 GLY A C 1
ATOM 824 O O . GLY A 1 98 ? -3.969 -25.533 -3.032 1.00 59.06 98 GLY A O 1
ATOM 825 N N . THR A 1 99 ? -4.935 -25.714 -1.015 1.00 57.28 99 THR A N 1
ATOM 826 C CA . THR A 1 99 ? -4.606 -27.137 -0.829 1.00 57.28 99 THR A CA 1
ATOM 827 C C . THR A 1 99 ? -5.501 -28.089 -1.617 1.00 57.28 99 THR A C 1
ATOM 829 O O . THR A 1 99 ? -5.044 -29.166 -1.968 1.00 57.28 99 THR A O 1
ATOM 832 N N . VAL A 1 100 ? -6.750 -27.720 -1.937 1.00 53.75 100 VAL A N 1
ATOM 833 C CA . VAL A 1 100 ? -7.624 -28.565 -2.788 1.00 53.75 100 VAL A CA 1
ATOM 834 C C . VAL A 1 100 ? -7.240 -28.558 -4.273 1.00 53.75 100 VAL A C 1
ATOM 836 O O . VAL A 1 100 ? -7.792 -29.337 -5.044 1.00 53.75 100 VAL A O 1
ATOM 839 N N . LEU A 1 101 ? -6.307 -27.694 -4.683 1.00 49.84 101 LEU A N 1
ATOM 840 C CA . LEU A 1 101 ? -5.789 -27.613 -6.054 1.00 49.84 101 LEU A CA 1
ATOM 841 C C . LEU A 1 101 ? -4.407 -28.282 -6.219 1.00 49.84 101 LEU A C 1
ATOM 843 O O . LEU A 1 101 ? -3.805 -28.140 -7.282 1.00 49.84 101 LEU A O 1
ATOM 847 N N . SER A 1 102 ? -3.896 -28.967 -5.186 1.00 43.03 102 SER A N 1
ATOM 848 C CA . SER A 1 102 ? -2.614 -29.699 -5.194 1.00 43.03 102 SER A CA 1
ATOM 849 C C . SER A 1 102 ? -2.807 -31.210 -5.120 1.00 43.03 102 SER A C 1
ATOM 851 O O . SER A 1 102 ? -3.758 -31.646 -4.435 1.00 43.03 102 SER A O 1
#

InterPro domains:
  IPR010908 Longin domain [PF13774] (1-55)
  IPR010908 Longin domain [PS50859] (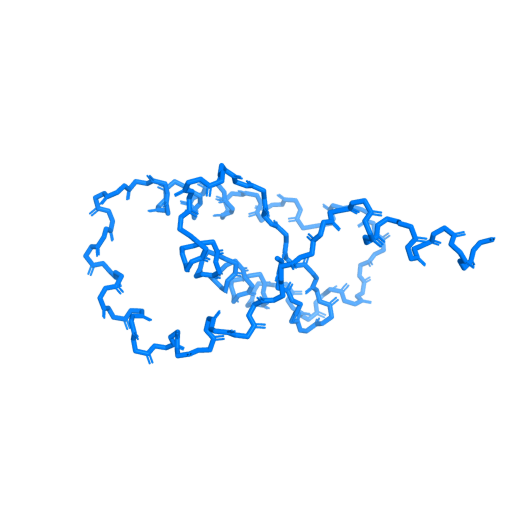1-57)
  IPR010908 Longin domain [cd14824] (1-64)
  IPR011012 Longin-like domain superfamily [SSF64356] (1-64)
  IPR042855 v-SNARE, coiled-coil homology domain [PF00957] (72-101)
  IPR042855 v-SNARE, coiled-coil homology domain [PS50892] (72-102)
  IPR044565 Vesicle-trafficking protein Sec22 [PTHR45837] (1-101)

Foldseek 3Di:
DDADLNDDFDDDDDPPQDPLLVVVLSVVLVVVCCVVCVVPPVVDDDPCPVVVCVVVNVVSVVCSPPPVVCVCVVVVVVVPPPSVPDDDDDVVVVVVVVVVVD

Organism: NCBI:txid1563983

Secondary structure (DSSP, 8-state):
-EEETTEEE-----TTS-HHHHHHHHHHHHHHHHHHHGGGGGG--STTTTGGGHHHHHHHHHHHH-GGGGGGHHHHTTT-GGGGG-----HHHHHHHHHTT-

pLDDT: mean 81.12, std 16.78, range [43.03, 98.0]

Sequence (102 aa):
YLIEHDVCYLILCERNWSKRLAYAYLEDIAQEFHAQYGKRVNSVTRPYTFIEFDTYIQKAQKSYSDGRSRRNINALNSQLQDVQRIMVQNIDDVLQRGTVLS

Radius of gyration: 15.69 Å; chains: 1; bounding box: 33×46×32 Å